Protein AF-A0AAU9QVX4-F1 (afdb_monomer)

Solvent-accessible surface area (backbone atoms only — not comparable to full-atom values): 7842 Å² total; per-residue (Å²): 112,67,70,58,53,52,51,53,51,53,51,36,55,53,45,45,54,51,32,50,54,48,49,53,51,48,51,54,51,51,51,52,49,54,51,51,52,53,51,51,51,53,51,52,52,50,47,54,49,53,54,51,52,64,74,66,53,91,74,87,46,73,69,56,53,54,48,53,52,52,50,51,54,48,50,54,51,51,50,54,49,52,53,50,52,48,53,51,50,51,51,49,49,53,51,52,49,53,51,38,52,52,39,49,52,50,37,54,51,44,49,56,50,51,51,54,52,50,52,52,52,51,49,56,49,53,54,51,53,51,49,51,51,51,52,53,52,51,55,53,52,58,65,72,77,110

Radius of gyration: 34.42 Å; Cα contacts (8 Å, |Δi|>4): 51; chains: 1; bounding box: 73×25×106 Å

Mean predicted aligned error: 7.85 Å

InterPro domains:
  IPR012823 Flagellar export FliJ [TIGR02473] (8-143)
  IPR053716 Flagellar assembly and chemotaxis effector [G3DSA:1.10.287.1700] (3-144)

Nearest PDB structures (foldseek):
  6nct-assembly1_B  TM=8.292E-01  e=3.263E-01  Homo sapiens
  4ovv-assembly1_B  TM=6.138E-01  e=7.664E-01  Homo sapiens
  8i4v-assembly1_A  TM=5.739E-01  e=6.382E-01  Saccharomyces cerevisiae S288C
  5y05-assembly1_A  TM=4.189E-01  e=3.686E-01  Mycolicibacterium smegmatis MC2 155
  7nsu-assembly1_D  TM=4.927E-01  e=3.117E+00  Escherichia coli

Foldseek 3Di:
DVVVLVVLVVVLVVLVVVLVVLVVVLVVLVVVLVVLVVVLVVLVVVLVVLVVCVVPDPDDDPVNVVVSVVVNVVSVVVNVVSVVVSVVSVVVSVVSVVVSVVSVVVSVVSVVVSVVVVVVVVVVVVVVVVVVVVVVVVVVVVVVVD

Organism: NCBI:txid766224

Sequence (146 aa):
MESKLKAVGKLRQMEEKQRDRVGDQLNVMRQRHSHLAVQLEQLSALKVHAGQSALTTPVLNSATLMNLNRVDQMLQKMLRHHEQEQAVMQAECASVQKHLEYKHARVQGLDKVLERWRNKQNYEKLKKEQKLIEDIINSRLKRKIL

Structure (mmCIF, N/CA/C/O backbone):
data_AF-A0AAU9QVX4-F1
#
_entry.id   AF-A0AAU9QVX4-F1
#
loop_
_atom_site.group_PDB
_atom_site.id
_atom_site.type_symbol
_atom_site.label_atom_id
_atom_site.label_alt_id
_atom_site.label_comp_id
_atom_site.label_asym_id
_atom_site.label_entity_id
_atom_site.label_seq_id
_atom_site.pdbx_PDB_ins_code
_atom_site.Cartn_x
_atom_site.Cartn_y
_atom_site.Cartn_z
_atom_site.occupancy
_atom_site.B_iso_or_equiv
_atom_site.auth_seq_id
_atom_site.auth_comp_id
_atom_site.auth_asym_id
_atom_site.auth_a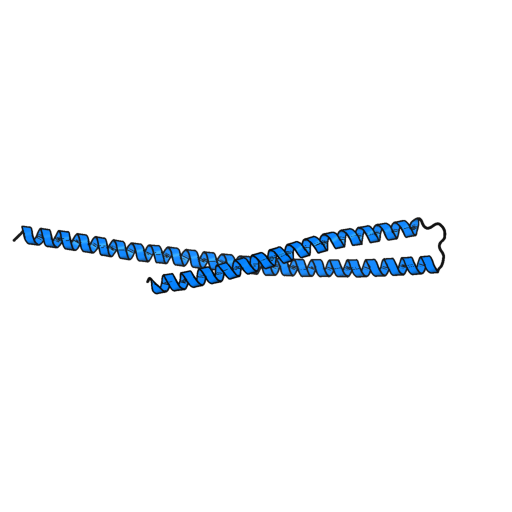tom_id
_atom_site.pdbx_PDB_model_num
ATOM 1 N N . MET A 1 1 ? -19.287 -9.339 27.640 1.00 84.12 1 MET A N 1
ATOM 2 C CA . MET A 1 1 ? -18.834 -8.254 26.734 1.00 84.12 1 MET A CA 1
ATOM 3 C C . MET A 1 1 ? -17.317 -8.201 26.585 1.00 84.12 1 MET A C 1
ATOM 5 O O . MET A 1 1 ? -16.843 -8.014 25.473 1.00 84.12 1 MET A O 1
ATOM 9 N N . GLU A 1 2 ? -16.546 -8.425 27.649 1.00 85.81 2 GLU A N 1
ATOM 10 C CA . GLU A 1 2 ? -15.076 -8.325 27.609 1.00 85.81 2 GLU A CA 1
ATOM 11 C C . GLU A 1 2 ? -14.389 -9.290 26.636 1.00 85.81 2 GLU A C 1
ATOM 13 O O . GLU A 1 2 ? -13.478 -8.886 25.917 1.00 85.81 2 GLU A O 1
ATOM 18 N N . SER A 1 3 ? -14.849 -10.541 26.547 1.00 89.25 3 SER A N 1
ATOM 19 C CA . SER A 1 3 ? -14.323 -11.520 25.583 1.00 89.25 3 SER A CA 1
ATOM 20 C C . SER A 1 3 ? -14.484 -11.054 24.132 1.00 89.25 3 SER A C 1
ATOM 22 O O . SER A 1 3 ? -13.550 -11.160 23.340 1.00 89.25 3 SER A O 1
ATOM 24 N N . LYS A 1 4 ? -15.638 -10.459 23.801 1.00 89.19 4 LYS A N 1
ATOM 25 C CA . LYS A 1 4 ? -15.931 -9.905 22.472 1.00 89.19 4 LYS A CA 1
ATOM 26 C C . LYS A 1 4 ? -15.028 -8.709 22.147 1.00 89.19 4 LYS A C 1
ATOM 28 O O . LYS A 1 4 ? -14.466 -8.657 21.058 1.00 89.19 4 LYS A O 1
ATOM 33 N N . LEU A 1 5 ? -14.827 -7.793 23.099 1.00 91.06 5 LEU A N 1
ATOM 34 C CA . LEU A 1 5 ? -13.904 -6.659 22.947 1.00 91.06 5 LEU A CA 1
ATOM 35 C C . LEU A 1 5 ? -12.452 -7.113 22.748 1.00 91.06 5 LEU A C 1
ATOM 37 O O . LEU A 1 5 ? -11.765 -6.589 21.875 1.00 91.06 5 LEU A O 1
ATOM 41 N N . LYS A 1 6 ? -11.995 -8.118 23.506 1.00 93.00 6 LYS A N 1
ATOM 42 C CA . LYS A 1 6 ? -10.655 -8.700 23.331 1.00 93.00 6 LYS A CA 1
ATOM 43 C C . LYS A 1 6 ? -10.498 -9.353 21.956 1.00 93.00 6 LYS A C 1
ATOM 45 O O . LYS A 1 6 ? -9.480 -9.140 21.304 1.00 93.00 6 LYS A O 1
ATOM 50 N N . ALA A 1 7 ? -11.492 -10.117 21.502 1.00 93.38 7 ALA A N 1
ATOM 51 C CA . ALA A 1 7 ? -11.454 -10.782 20.200 1.00 93.38 7 ALA A CA 1
ATOM 52 C C . ALA A 1 7 ? -11.406 -9.777 19.037 1.00 93.38 7 ALA A C 1
ATOM 54 O O . ALA A 1 7 ? -10.526 -9.871 18.184 1.00 93.38 7 ALA A O 1
ATOM 55 N N . VAL A 1 8 ? -12.289 -8.772 19.037 1.00 92.88 8 VAL A N 1
ATOM 56 C CA . VAL A 1 8 ? -12.294 -7.722 18.003 1.00 92.88 8 VAL A CA 1
ATOM 57 C C . VAL A 1 8 ? -11.029 -6.862 18.081 1.00 92.88 8 VAL A C 1
ATOM 59 O O . VAL A 1 8 ? -10.484 -6.492 17.047 1.00 92.88 8 VAL A O 1
ATOM 62 N N . GLY A 1 9 ? -10.493 -6.617 19.282 1.00 93.81 9 GLY A N 1
ATOM 63 C CA . GLY A 1 9 ? -9.215 -5.925 19.463 1.00 93.81 9 GLY A CA 1
ATOM 64 C C . GLY A 1 9 ? -8.041 -6.672 18.825 1.00 93.81 9 GLY A C 1
ATOM 65 O O . GLY A 1 9 ? -7.238 -6.066 18.119 1.00 93.81 9 GLY A O 1
ATOM 66 N N . LYS A 1 10 ? -7.972 -7.998 19.001 1.00 95.38 10 LYS A N 1
ATOM 67 C CA . LYS A 1 10 ? -6.964 -8.838 18.332 1.00 95.38 10 LYS A CA 1
ATOM 68 C C . LYS A 1 10 ? -7.138 -8.844 16.812 1.00 95.38 10 LYS A C 1
ATOM 70 O O . LYS A 1 10 ? -6.150 -8.750 16.090 1.00 95.38 10 LYS A O 1
ATOM 75 N N . LEU A 1 11 ? -8.379 -8.921 16.326 1.00 94.44 11 LEU A N 1
ATOM 76 C CA . LEU A 1 11 ? -8.675 -8.864 14.892 1.00 94.44 11 LEU A CA 1
ATOM 77 C C . LEU A 1 11 ? -8.231 -7.528 14.280 1.00 94.44 11 LEU A C 1
ATOM 79 O O . LEU A 1 11 ? -7.603 -7.521 13.227 1.00 94.44 11 LEU A O 1
ATOM 83 N N . ARG A 1 12 ? -8.488 -6.413 14.972 1.00 94.31 12 ARG A N 1
ATOM 84 C CA . ARG A 1 12 ? -8.037 -5.074 14.573 1.00 94.31 12 ARG A CA 1
ATOM 85 C C . ARG A 1 12 ? -6.518 -5.003 14.446 1.00 94.31 12 ARG A C 1
ATOM 87 O O . ARG A 1 12 ? -6.028 -4.588 13.406 1.00 94.31 12 ARG A O 1
ATOM 94 N N . GLN A 1 13 ? -5.784 -5.470 15.456 1.00 95.62 13 GLN A N 1
ATOM 95 C CA . GLN A 1 13 ? -4.315 -5.501 15.420 1.00 95.62 13 GLN A CA 1
ATOM 96 C C . GLN A 1 13 ? -3.771 -6.361 14.274 1.00 95.62 13 GLN A C 1
ATOM 98 O O . GLN A 1 13 ? -2.744 -6.039 13.683 1.00 95.62 13 GLN A O 1
ATOM 103 N N . MET A 1 14 ? -4.438 -7.474 13.961 1.00 95.69 14 MET A N 1
ATOM 104 C CA . MET A 1 14 ? -4.040 -8.330 12.848 1.00 95.69 14 MET A CA 1
ATOM 105 C C . MET A 1 14 ? -4.261 -7.640 11.495 1.00 95.69 14 MET A C 1
ATOM 107 O O . MET A 1 14 ? -3.355 -7.645 10.664 1.00 95.69 14 MET A O 1
ATOM 111 N N . GLU A 1 15 ? -5.423 -7.016 11.284 1.00 93.56 15 GLU A N 1
ATOM 112 C CA . GLU A 1 15 ? -5.712 -6.267 10.052 1.00 93.56 15 GLU A CA 1
ATOM 113 C C . GLU A 1 15 ? -4.812 -5.033 9.904 1.00 93.56 15 GLU A C 1
ATOM 115 O O . GLU A 1 15 ? -4.377 -4.730 8.798 1.00 93.56 15 GLU A O 1
ATOM 120 N N . GLU A 1 16 ? -4.469 -4.364 11.006 1.00 95.19 16 GLU A N 1
ATOM 121 C CA . GLU A 1 16 ? -3.514 -3.254 11.026 1.00 95.19 16 GLU A CA 1
ATOM 122 C C . GLU A 1 16 ? -2.123 -3.704 10.566 1.00 95.19 16 GLU A C 1
ATOM 124 O O . GLU A 1 16 ? -1.587 -3.155 9.609 1.00 95.19 16 GLU A O 1
ATOM 129 N N . LYS A 1 17 ? -1.596 -4.800 11.128 1.00 96.38 17 LYS A N 1
ATOM 130 C CA . LYS A 1 17 ? -0.320 -5.376 10.671 1.00 96.38 17 LYS A CA 1
ATOM 131 C C . LYS A 1 17 ? -0.343 -5.770 9.196 1.00 96.38 17 LYS A C 1
ATOM 133 O O . LYS A 1 17 ? 0.672 -5.660 8.515 1.00 96.38 17 LYS A O 1
ATOM 138 N N . GLN A 1 18 ? -1.467 -6.283 8.698 1.00 93.12 18 GLN A N 1
ATOM 139 C CA . GLN A 1 18 ? -1.599 -6.619 7.280 1.00 93.12 18 GLN A CA 1
ATOM 140 C C . GLN A 1 18 ? -1.634 -5.368 6.400 1.00 93.12 18 GLN A C 1
ATOM 142 O O . GLN A 1 18 ? -0.970 -5.352 5.369 1.00 93.12 18 GLN A O 1
ATOM 147 N N . ARG A 1 19 ? -2.365 -4.324 6.811 1.00 95.31 19 ARG A N 1
ATOM 148 C CA . ARG A 1 19 ? -2.373 -3.020 6.137 1.00 95.31 19 ARG A CA 1
ATOM 149 C C . ARG A 1 19 ? -0.955 -2.462 6.038 1.00 95.31 19 ARG A C 1
ATOM 151 O O . ARG A 1 19 ? -0.555 -2.057 4.955 1.00 95.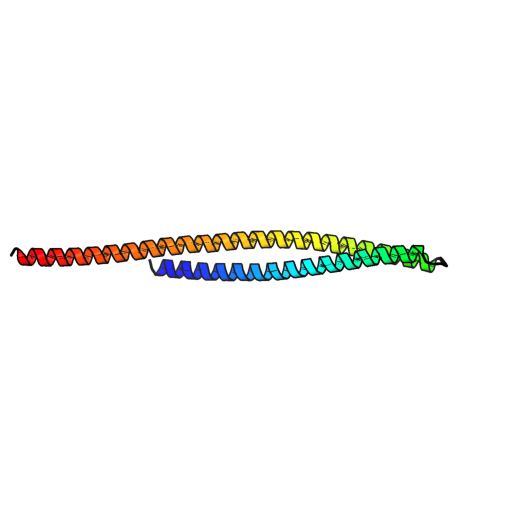31 19 ARG A O 1
ATOM 158 N N . ASP A 1 20 ? -0.204 -2.485 7.134 1.00 96.25 20 ASP A N 1
ATOM 159 C CA . ASP A 1 20 ? 1.144 -1.916 7.177 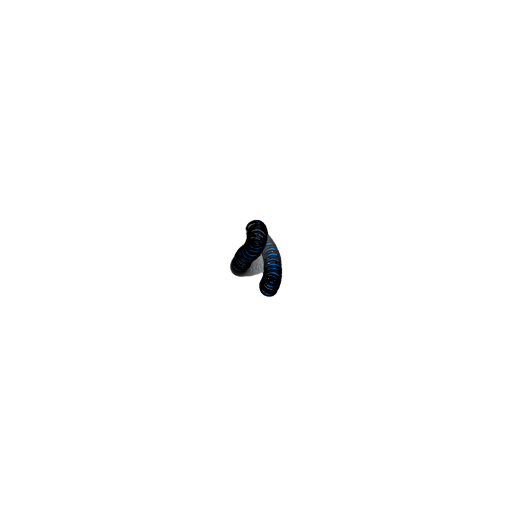1.00 96.25 20 ASP A CA 1
ATOM 160 C C . ASP A 1 20 ? 2.098 -2.676 6.245 1.00 96.25 20 ASP A C 1
ATOM 162 O O . ASP A 1 20 ? 2.770 -2.059 5.426 1.00 96.25 20 ASP A O 1
ATOM 166 N N . ARG A 1 21 ? 2.046 -4.018 6.237 1.00 95.88 21 ARG A N 1
ATOM 167 C CA . ARG A 1 21 ? 2.813 -4.843 5.281 1.00 95.88 21 ARG A CA 1
ATOM 168 C C . ARG A 1 21 ? 2.499 -4.514 3.822 1.00 95.88 21 ARG A C 1
ATOM 170 O O . ARG A 1 21 ? 3.409 -4.451 3.002 1.00 95.88 21 ARG A O 1
ATOM 177 N N . VAL A 1 22 ? 1.221 -4.335 3.488 1.00 94.81 22 VAL A N 1
ATOM 178 C CA . VAL A 1 22 ? 0.804 -3.949 2.129 1.00 94.81 22 VAL A CA 1
ATOM 179 C C . VAL A 1 22 ? 1.291 -2.533 1.804 1.00 94.81 22 VAL A C 1
ATOM 181 O O . VAL A 1 22 ? 1.706 -2.273 0.678 1.00 94.81 22 VAL A O 1
ATOM 184 N N . GLY A 1 23 ? 1.292 -1.629 2.787 1.00 95.88 23 GLY A N 1
ATOM 185 C CA . GLY A 1 23 ? 1.857 -0.286 2.658 1.00 95.88 23 GLY A CA 1
ATOM 186 C C . GLY A 1 23 ? 3.354 -0.306 2.348 1.00 95.88 23 GLY A C 1
ATOM 187 O O . GLY A 1 23 ? 3.793 0.355 1.407 1.00 95.88 23 GLY A O 1
ATOM 188 N N . ASP A 1 24 ? 4.124 -1.120 3.069 1.00 95.88 24 ASP A N 1
ATOM 189 C CA . ASP A 1 24 ? 5.560 -1.291 2.830 1.00 95.88 24 ASP A CA 1
ATOM 190 C C . ASP A 1 24 ? 5.834 -1.863 1.434 1.00 95.88 24 ASP A C 1
ATOM 192 O O . ASP A 1 24 ? 6.683 -1.352 0.701 1.00 95.88 24 ASP A O 1
ATOM 196 N N . GLN A 1 25 ? 5.070 -2.880 1.023 1.00 94.94 25 GLN A N 1
ATOM 197 C CA . GLN A 1 25 ? 5.159 -3.449 -0.325 1.00 94.94 25 GLN A CA 1
ATOM 198 C C . GLN A 1 25 ? 4.875 -2.398 -1.404 1.00 94.94 25 GLN A C 1
ATOM 200 O O . GLN A 1 25 ? 5.647 -2.276 -2.356 1.00 94.94 25 GLN A O 1
ATOM 205 N N . LEU A 1 26 ? 3.818 -1.598 -1.238 1.00 95.56 26 LEU A N 1
ATOM 206 C CA . LEU A 1 26 ? 3.474 -0.526 -2.171 1.00 95.56 26 LEU A CA 1
ATOM 207 C C . LEU A 1 26 ? 4.595 0.515 -2.282 1.00 95.56 26 LEU A C 1
ATOM 209 O O . LEU A 1 26 ? 4.897 0.982 -3.380 1.00 95.56 26 LEU A O 1
ATOM 213 N N . ASN A 1 27 ? 5.240 0.863 -1.167 1.00 95.44 27 ASN A N 1
ATOM 214 C CA . ASN A 1 27 ? 6.360 1.802 -1.166 1.00 95.44 27 ASN A CA 1
ATOM 215 C C . ASN A 1 27 ? 7.559 1.259 -1.951 1.00 95.44 27 ASN A C 1
ATOM 217 O O . ASN A 1 27 ? 8.122 1.979 -2.776 1.00 95.44 27 ASN A O 1
ATOM 221 N N . VAL A 1 28 ? 7.905 -0.018 -1.766 1.00 95.25 28 VAL A N 1
ATOM 222 C CA . VAL A 1 28 ? 8.972 -0.673 -2.542 1.00 95.25 28 VAL A CA 1
ATOM 223 C C . VAL A 1 28 ? 8.631 -0.694 -4.034 1.00 95.25 28 VAL A C 1
ATOM 225 O O . VAL A 1 28 ? 9.490 -0.395 -4.864 1.00 95.25 28 VAL A O 1
ATOM 228 N N . MET A 1 29 ? 7.383 -0.996 -4.401 1.00 93.25 29 MET A N 1
ATOM 229 C CA . MET A 1 29 ? 6.954 -0.983 -5.806 1.00 93.25 29 MET A CA 1
ATOM 230 C C . MET A 1 29 ? 7.035 0.418 -6.419 1.00 93.25 29 MET A C 1
ATOM 232 O O . MET A 1 29 ? 7.548 0.574 -7.524 1.00 93.25 29 MET A O 1
ATOM 236 N N . ARG A 1 30 ? 6.629 1.458 -5.682 1.00 93.25 30 ARG A N 1
ATOM 237 C CA . ARG A 1 30 ? 6.755 2.857 -6.123 1.00 93.25 30 ARG A CA 1
ATOM 238 C C . ARG A 1 30 ? 8.210 3.280 -6.319 1.00 93.25 30 ARG A C 1
ATOM 240 O O . ARG A 1 30 ? 8.514 3.962 -7.294 1.00 93.25 30 ARG A O 1
ATOM 247 N N . GLN A 1 31 ? 9.116 2.848 -5.441 1.00 94.38 31 GLN A N 1
ATOM 248 C CA . GLN A 1 31 ? 10.553 3.085 -5.612 1.00 94.38 31 GLN A CA 1
ATOM 249 C C . GLN A 1 31 ? 11.093 2.396 -6.871 1.00 94.38 31 GLN A C 1
ATOM 251 O O . GLN A 1 31 ? 11.808 3.022 -7.652 1.00 94.38 31 GLN A O 1
ATOM 256 N N . ARG A 1 32 ? 10.707 1.138 -7.119 1.00 91.75 32 ARG A N 1
ATOM 257 C CA . ARG A 1 32 ? 11.077 0.417 -8.350 1.00 91.75 32 ARG A CA 1
ATOM 258 C C . ARG A 1 32 ? 10.536 1.105 -9.600 1.00 91.75 32 ARG A C 1
ATOM 260 O O . ARG A 1 32 ? 11.279 1.281 -10.557 1.00 91.75 32 ARG A O 1
ATOM 267 N N . HIS A 1 33 ? 9.283 1.554 -9.570 1.00 92.56 33 HIS A N 1
ATOM 268 C CA . HIS A 1 33 ? 8.682 2.323 -10.657 1.00 92.56 33 HIS A CA 1
ATOM 269 C C . HIS A 1 33 ? 9.449 3.628 -10.928 1.00 92.56 33 HIS A C 1
ATOM 271 O O . HIS A 1 33 ? 9.729 3.951 -12.079 1.00 92.56 33 HIS A O 1
ATOM 277 N N . SER A 1 34 ? 9.847 4.355 -9.879 1.00 92.50 34 SER A N 1
ATOM 278 C CA . SER A 1 34 ? 10.687 5.551 -10.022 1.00 92.50 34 SER A CA 1
ATOM 279 C C . SER A 1 34 ? 12.041 5.230 -10.655 1.00 92.50 34 SER A C 1
ATOM 281 O O . SER A 1 34 ? 12.531 6.016 -11.459 1.00 92.50 34 SER A O 1
ATOM 283 N N . HIS A 1 35 ? 12.652 4.097 -10.305 1.00 92.62 35 HIS A N 1
ATOM 284 C CA . HIS A 1 35 ? 13.925 3.687 -10.892 1.00 92.62 35 HIS A CA 1
ATOM 285 C C . HIS A 1 35 ? 13.784 3.332 -12.379 1.00 92.62 35 HIS A C 1
ATOM 287 O O . HIS A 1 35 ? 14.592 3.778 -13.189 1.00 92.62 35 HIS A O 1
ATOM 293 N N . LEU A 1 36 ? 12.726 2.601 -12.747 1.00 92.12 36 LEU A N 1
ATOM 294 C CA . LEU A 1 36 ? 12.406 2.280 -14.143 1.00 92.12 36 LEU A CA 1
ATOM 295 C C . LEU A 1 36 ? 12.180 3.542 -14.986 1.00 92.12 36 LEU A C 1
ATOM 297 O O . LEU A 1 36 ? 12.662 3.618 -16.112 1.00 92.12 36 LEU A O 1
ATOM 301 N N . ALA A 1 37 ? 11.509 4.556 -14.432 1.00 92.06 37 ALA A N 1
ATOM 302 C CA . ALA A 1 37 ? 11.318 5.834 -15.116 1.00 92.06 37 ALA A CA 1
ATOM 303 C C . ALA A 1 37 ? 12.657 6.529 -15.435 1.00 92.06 37 ALA A C 1
ATOM 305 O O . ALA A 1 37 ? 12.849 7.005 -16.551 1.00 92.06 37 ALA A O 1
ATOM 306 N N . VAL A 1 38 ? 13.610 6.518 -14.494 1.00 94.56 38 VAL A N 1
ATOM 307 C CA . VAL A 1 38 ? 14.963 7.058 -14.723 1.00 94.56 38 VAL A CA 1
ATOM 308 C C . VAL A 1 38 ? 15.707 6.254 -15.794 1.00 94.56 38 VAL A C 1
ATOM 310 O O . VAL A 1 38 ? 16.366 6.833 -16.654 1.00 94.56 38 VAL A O 1
ATOM 313 N N . GLN A 1 39 ? 15.596 4.923 -15.782 1.00 92.69 39 GLN A N 1
ATOM 314 C CA . GLN A 1 39 ? 16.218 4.075 -16.806 1.00 92.69 39 GLN A CA 1
ATOM 315 C C . GLN A 1 39 ? 15.647 4.347 -18.205 1.00 92.69 39 GLN A C 1
ATOM 317 O O . GLN A 1 39 ? 16.403 4.424 -19.171 1.00 92.69 39 GLN A O 1
ATOM 322 N N . LEU A 1 40 ? 14.332 4.548 -18.323 1.00 94.50 40 LEU A N 1
ATOM 323 C CA . LEU A 1 40 ? 13.684 4.941 -19.578 1.00 94.50 40 LEU A CA 1
ATOM 324 C C . LEU A 1 40 ? 14.184 6.290 -20.091 1.00 94.50 40 LEU A C 1
ATOM 326 O O . LEU A 1 40 ? 14.478 6.431 -21.280 1.00 94.50 40 LEU A O 1
ATOM 330 N N . GLU A 1 41 ? 14.336 7.267 -19.199 1.00 94.00 41 GLU A N 1
ATOM 331 C CA . GLU A 1 41 ? 14.888 8.573 -19.547 1.00 94.00 41 GLU A CA 1
ATOM 332 C C . GLU A 1 41 ? 16.322 8.434 -20.080 1.00 94.00 41 GLU A C 1
ATOM 334 O O . GLU A 1 41 ? 16.630 8.919 -21.169 1.00 94.00 41 GLU A O 1
ATOM 339 N N . GLN A 1 42 ? 17.171 7.663 -19.398 1.00 93.62 42 GLN A N 1
ATOM 340 C CA . GLN A 1 42 ? 18.540 7.386 -19.842 1.00 93.62 42 GLN A CA 1
ATOM 341 C C . GLN A 1 42 ? 18.587 6.663 -21.196 1.00 93.62 42 GLN A C 1
ATOM 343 O O . GLN A 1 42 ? 19.393 7.017 -22.057 1.00 93.62 42 GLN A O 1
ATOM 348 N N . LEU A 1 43 ? 17.712 5.678 -21.420 1.00 94.31 43 LEU A N 1
ATOM 349 C CA . LEU A 1 43 ? 17.627 4.955 -22.691 1.00 94.31 43 LEU A CA 1
ATOM 350 C C . LEU A 1 43 ? 17.150 5.844 -23.838 1.00 94.31 43 LEU A C 1
ATOM 352 O O . LEU A 1 43 ? 17.663 5.737 -24.954 1.00 94.31 43 LEU A O 1
ATOM 356 N N . SER A 1 44 ? 16.195 6.735 -23.575 1.00 92.69 44 SER A N 1
ATOM 357 C CA . SER A 1 44 ? 15.712 7.677 -24.584 1.00 92.69 44 SER A CA 1
ATOM 358 C C . SER A 1 44 ? 16.792 8.701 -24.947 1.00 92.69 44 SER A C 1
ATOM 360 O O . SER A 1 44 ? 17.040 8.921 -26.134 1.00 92.69 44 SER A O 1
ATOM 362 N N . ALA A 1 45 ? 17.525 9.226 -23.959 1.00 93.88 45 ALA A N 1
ATOM 363 C CA . ALA A 1 45 ? 18.683 10.090 -24.177 1.00 93.88 45 ALA A CA 1
ATOM 364 C C . ALA A 1 45 ? 19.782 9.381 -24.985 1.00 93.88 45 ALA A C 1
ATOM 366 O O . ALA A 1 45 ? 20.317 9.946 -25.941 1.00 93.88 45 ALA A O 1
ATOM 367 N N . LEU A 1 46 ? 20.079 8.119 -24.660 1.00 93.12 46 LEU A N 1
ATOM 368 C CA . LEU A 1 46 ? 21.073 7.325 -25.380 1.00 93.12 46 LEU A CA 1
ATOM 369 C C . LEU A 1 46 ? 20.654 7.059 -26.835 1.00 93.12 46 LEU A C 1
ATOM 371 O O . LEU A 1 46 ? 21.495 7.118 -27.731 1.00 93.12 46 LEU A O 1
ATOM 375 N N . LYS A 1 47 ? 19.360 6.837 -27.099 1.00 91.31 47 LYS A N 1
ATOM 376 C CA . LYS A 1 47 ? 18.835 6.713 -28.467 1.00 91.31 47 LYS A CA 1
ATOM 377 C C . LYS A 1 47 ? 18.979 8.011 -29.262 1.00 91.31 47 LYS A C 1
ATOM 379 O O . LYS A 1 47 ? 19.415 7.968 -30.411 1.00 91.31 47 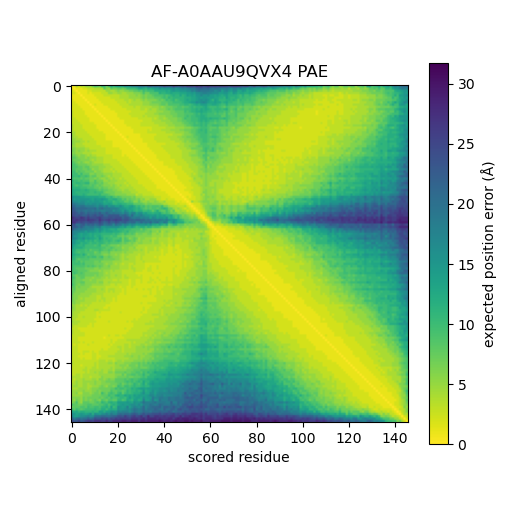LYS A O 1
ATOM 384 N N . VAL A 1 48 ? 18.654 9.156 -28.660 1.00 90.31 48 VAL A N 1
ATOM 385 C CA . VAL A 1 48 ? 18.839 10.472 -29.295 1.00 90.31 48 VAL A CA 1
ATOM 386 C C . VAL A 1 48 ? 20.314 10.705 -29.620 1.00 90.31 48 VAL A C 1
ATOM 388 O O . VAL A 1 48 ? 20.639 11.089 -30.744 1.00 90.31 48 VAL A O 1
ATOM 391 N N . HIS A 1 49 ? 21.210 10.411 -28.676 1.00 88.75 49 HIS A N 1
ATOM 392 C CA . HIS A 1 49 ? 22.647 10.559 -28.880 1.00 88.75 49 HIS A CA 1
ATOM 393 C C . HIS A 1 49 ? 23.172 9.638 -29.990 1.00 88.75 49 HIS A C 1
ATOM 395 O O . HIS A 1 49 ? 23.869 10.104 -30.886 1.00 88.75 49 HIS A O 1
ATOM 401 N N . ALA A 1 50 ? 22.774 8.361 -29.999 1.00 86.12 50 ALA A N 1
ATOM 402 C CA . ALA A 1 50 ? 23.153 7.415 -31.050 1.00 86.12 50 ALA A CA 1
ATOM 403 C C . ALA A 1 50 ? 22.685 7.872 -32.445 1.00 86.12 50 ALA A C 1
ATOM 405 O O . ALA A 1 50 ? 23.435 7.759 -33.416 1.00 86.12 50 ALA A O 1
ATOM 406 N N . GLY A 1 51 ? 21.481 8.447 -32.543 1.00 83.81 51 GLY A N 1
ATOM 407 C CA . GLY A 1 51 ? 20.973 9.047 -33.778 1.00 83.81 51 GLY A CA 1
ATOM 408 C C . GLY A 1 51 ? 21.779 10.271 -34.230 1.00 83.81 51 GLY A C 1
ATOM 409 O O . GLY A 1 51 ? 22.082 10.405 -35.412 1.00 83.81 51 GLY A O 1
ATOM 410 N N . GLN A 1 52 ? 22.190 11.138 -33.301 1.00 84.00 52 GLN A N 1
ATOM 411 C CA . GLN A 1 52 ? 23.050 12.289 -33.604 1.00 84.00 52 GLN A CA 1
ATOM 412 C C . GLN A 1 52 ? 24.456 11.862 -34.046 1.00 84.00 52 GLN A C 1
ATOM 414 O O . GLN A 1 52 ? 24.981 12.410 -35.013 1.00 84.00 52 GLN A O 1
ATOM 419 N N . SER A 1 53 ? 25.053 10.860 -33.394 1.00 80.06 53 SER A N 1
ATOM 420 C CA . SER A 1 53 ? 26.347 10.296 -33.796 1.00 80.06 53 SER A CA 1
ATOM 421 C C . SER A 1 53 ? 26.298 9.676 -35.194 1.00 80.06 53 SER A C 1
ATOM 423 O O . SER A 1 53 ? 27.248 9.816 -35.963 1.00 80.06 53 SER A O 1
ATOM 425 N N . ALA A 1 54 ? 25.181 9.041 -35.566 1.00 75.44 54 ALA A N 1
ATOM 426 C CA . ALA A 1 54 ? 24.985 8.514 -36.916 1.00 75.44 54 ALA A CA 1
ATOM 427 C C . ALA A 1 54 ? 25.031 9.619 -37.990 1.00 75.44 54 ALA A C 1
ATOM 429 O O . ALA A 1 54 ? 25.576 9.397 -39.069 1.00 75.44 54 ALA A O 1
ATOM 430 N N . LEU A 1 55 ? 24.504 10.812 -37.688 1.00 77.00 55 LEU A N 1
ATOM 431 C CA . LEU A 1 55 ? 24.459 11.955 -38.611 1.00 77.00 55 LEU A CA 1
ATOM 432 C C . LEU A 1 55 ? 25.804 12.684 -38.754 1.00 77.00 55 LEU A C 1
ATOM 434 O O . LEU A 1 55 ? 26.035 13.337 -39.767 1.00 77.00 55 LEU A O 1
ATOM 438 N N . THR A 1 56 ? 26.687 12.587 -37.760 1.00 79.81 56 THR A N 1
ATOM 439 C CA . THR A 1 56 ? 27.983 13.290 -37.734 1.00 79.81 56 THR A CA 1
ATOM 440 C C . THR A 1 56 ? 29.165 12.414 -38.148 1.00 79.81 56 THR A C 1
ATOM 442 O O . THR A 1 56 ? 30.303 12.881 -38.145 1.00 79.81 56 THR A O 1
ATOM 445 N N . THR A 1 57 ? 28.926 11.150 -38.520 1.00 75.81 57 THR A N 1
ATOM 446 C CA . THR A 1 57 ? 29.997 10.211 -38.878 1.00 75.81 57 THR A CA 1
ATOM 447 C C . THR A 1 57 ? 30.576 10.545 -40.268 1.00 75.81 57 THR A C 1
ATOM 449 O O . THR A 1 57 ? 29.866 10.406 -41.264 1.00 75.81 57 THR A O 1
ATOM 452 N N . PRO A 1 58 ? 31.863 10.939 -40.382 1.00 69.62 58 PRO A N 1
ATOM 453 C CA . PRO A 1 58 ? 32.432 11.478 -41.624 1.00 69.62 58 PRO A CA 1
ATOM 454 C C . PRO A 1 58 ? 32.721 10.419 -42.701 1.00 69.62 58 PRO A C 1
ATOM 456 O O . PRO A 1 58 ? 32.867 10.763 -43.870 1.00 69.62 58 PRO A O 1
ATOM 459 N N . VAL A 1 59 ? 32.804 9.133 -42.333 1.00 73.19 59 VAL A N 1
ATOM 460 C CA . VAL A 1 59 ? 33.033 8.019 -43.268 1.00 73.19 59 VAL A CA 1
ATOM 461 C C . VAL A 1 59 ? 32.046 6.892 -42.973 1.00 73.19 59 VAL A C 1
ATOM 463 O O . VAL A 1 59 ? 32.184 6.152 -41.998 1.00 73.19 59 VAL A O 1
ATOM 466 N N . LEU A 1 60 ? 31.041 6.756 -43.836 1.00 75.44 60 LEU A N 1
ATOM 467 C CA . LEU A 1 60 ? 30.048 5.687 -43.770 1.00 75.44 60 LEU A CA 1
ATOM 468 C C . LEU A 1 60 ? 30.551 4.480 -44.562 1.00 75.44 60 LEU A C 1
ATOM 470 O O . LEU A 1 60 ? 30.486 4.452 -45.788 1.00 75.44 60 LEU A O 1
ATOM 474 N N . ASN A 1 61 ? 31.051 3.470 -43.855 1.00 84.62 61 ASN A N 1
ATOM 475 C CA . ASN A 1 61 ? 31.296 2.153 -44.434 1.00 84.62 61 ASN A CA 1
ATOM 476 C C . ASN A 1 61 ? 30.134 1.194 -44.097 1.00 84.62 61 ASN A C 1
ATOM 478 O O . ASN A 1 61 ? 29.319 1.456 -43.207 1.00 84.62 61 ASN A O 1
ATOM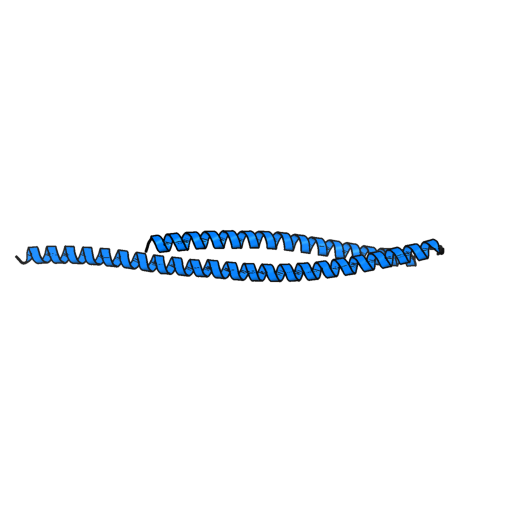 482 N N . SER A 1 62 ? 30.047 0.073 -44.820 1.00 85.25 62 SER A N 1
ATOM 483 C CA . SER A 1 62 ? 28.964 -0.909 -44.651 1.00 85.25 62 SER A CA 1
ATOM 484 C C . SER A 1 62 ? 28.881 -1.464 -43.220 1.00 85.25 62 SER A C 1
ATOM 486 O O . SER A 1 62 ? 27.784 -1.597 -42.678 1.00 85.25 62 SER A O 1
ATOM 488 N N . ALA A 1 63 ? 30.024 -1.706 -42.570 1.00 86.62 63 ALA A N 1
ATOM 489 C CA . ALA A 1 63 ? 30.068 -2.198 -41.195 1.00 86.62 63 ALA A CA 1
ATOM 490 C C . ALA A 1 63 ? 29.512 -1.169 -40.193 1.00 86.62 63 ALA A C 1
ATOM 492 O O . ALA A 1 63 ? 28.731 -1.526 -39.312 1.00 86.62 63 ALA A O 1
ATOM 493 N N . THR A 1 64 ? 29.847 0.112 -40.354 1.00 84.50 64 THR A N 1
ATOM 494 C CA . THR A 1 64 ? 29.334 1.215 -39.533 1.00 84.50 64 THR A CA 1
ATOM 495 C C . THR A 1 64 ? 27.818 1.338 -39.672 1.00 84.50 64 THR A C 1
ATOM 497 O O . THR A 1 64 ? 27.123 1.412 -38.663 1.00 84.50 64 THR A O 1
ATOM 500 N N . LEU A 1 65 ? 27.279 1.271 -40.895 1.00 84.25 65 LEU A N 1
ATOM 501 C CA . LEU A 1 65 ? 25.830 1.304 -41.135 1.00 84.25 65 LEU A CA 1
ATOM 502 C C . LEU A 1 65 ? 25.099 0.109 -40.504 1.00 84.25 65 LEU A C 1
ATOM 504 O O . LEU A 1 65 ? 24.061 0.291 -39.865 1.00 84.25 65 LEU A O 1
ATOM 508 N N . MET A 1 66 ? 25.642 -1.107 -40.638 1.00 89.25 66 MET A N 1
ATOM 509 C CA . MET A 1 66 ? 25.065 -2.300 -40.006 1.00 89.25 66 MET A CA 1
ATOM 510 C C . MET A 1 66 ? 25.086 -2.204 -38.476 1.00 89.25 66 MET A C 1
ATOM 512 O O . MET A 1 66 ? 24.101 -2.556 -37.825 1.00 89.25 66 MET A O 1
ATOM 516 N N . ASN A 1 67 ? 26.174 -1.691 -37.898 1.00 88.56 67 ASN A N 1
ATOM 517 C CA . ASN A 1 67 ? 26.302 -1.508 -36.454 1.00 88.56 67 ASN A CA 1
ATOM 518 C C . ASN A 1 67 ? 25.323 -0.458 -35.922 1.00 88.56 67 ASN A C 1
ATOM 520 O O . ASN A 1 67 ? 24.650 -0.718 -34.927 1.00 88.56 67 ASN A O 1
ATOM 524 N N . LEU A 1 68 ? 25.186 0.683 -36.601 1.00 87.00 68 LEU A N 1
ATOM 525 C CA . LEU A 1 68 ? 24.218 1.718 -36.230 1.00 87.00 68 LEU A CA 1
ATOM 526 C C . LEU A 1 68 ? 22.782 1.183 -36.270 1.00 87.00 68 LEU A C 1
ATOM 528 O O . LEU A 1 68 ? 22.028 1.381 -35.322 1.00 87.00 68 LEU A O 1
ATOM 532 N N . ASN A 1 69 ? 22.425 0.433 -37.316 1.00 88.81 69 ASN A N 1
ATOM 533 C CA . ASN A 1 69 ? 21.103 -0.181 -37.431 1.00 88.81 69 ASN A CA 1
ATOM 534 C C . ASN A 1 69 ? 20.860 -1.216 -36.316 1.00 88.81 69 ASN A C 1
ATOM 536 O O . ASN A 1 69 ? 19.808 -1.222 -35.679 1.00 88.81 69 ASN A O 1
ATOM 540 N N . ARG A 1 70 ? 21.860 -2.052 -36.007 1.00 91.56 70 ARG A N 1
ATOM 541 C CA . ARG A 1 70 ? 21.775 -3.023 -34.907 1.00 91.56 70 ARG A CA 1
ATOM 542 C C . ARG A 1 70 ? 21.587 -2.340 -33.550 1.00 91.56 70 ARG A C 1
ATOM 544 O O . ARG A 1 70 ? 20.780 -2.813 -32.750 1.00 91.56 70 ARG A O 1
ATOM 551 N N . VAL A 1 71 ? 22.317 -1.255 -33.292 1.00 91.06 71 VAL A N 1
ATOM 552 C CA . VAL A 1 71 ? 22.191 -0.469 -32.057 1.00 91.06 71 VAL A CA 1
ATOM 553 C C . VAL A 1 71 ? 20.809 0.175 -31.974 1.00 91.06 71 VAL A C 1
ATOM 555 O O . VAL A 1 71 ? 20.145 0.012 -30.955 1.00 91.06 71 VAL A O 1
ATOM 558 N N . ASP A 1 72 ? 20.324 0.817 -33.038 1.00 90.06 72 ASP A N 1
ATOM 559 C CA . ASP A 1 72 ? 18.994 1.438 -33.054 1.00 90.06 72 ASP A CA 1
ATOM 560 C C . ASP A 1 72 ? 17.874 0.414 -32.807 1.00 90.06 72 ASP A C 1
ATOM 562 O O . ASP A 1 72 ? 17.028 0.606 -31.932 1.00 90.06 72 ASP A O 1
ATOM 566 N N . GLN A 1 73 ? 17.923 -0.741 -33.479 1.00 92.94 73 GLN A N 1
ATOM 567 C CA . GLN A 1 73 ? 16.969 -1.826 -33.238 1.00 92.94 73 GLN A CA 1
ATOM 568 C C . GLN A 1 73 ? 17.013 -2.335 -31.792 1.00 92.94 73 GLN A C 1
ATOM 570 O O . GLN A 1 73 ? 15.965 -2.633 -31.213 1.00 92.94 73 GLN A O 1
ATOM 575 N N . MET A 1 74 ? 18.206 -2.456 -31.203 1.00 94.00 74 MET A N 1
ATOM 576 C CA . MET A 1 74 ? 18.371 -2.895 -29.818 1.00 94.00 74 MET A CA 1
ATOM 577 C C . MET A 1 74 ? 17.787 -1.870 -28.842 1.00 94.00 74 MET A C 1
ATOM 579 O O . MET A 1 74 ? 16.987 -2.238 -27.984 1.00 94.00 74 MET A O 1
ATOM 583 N N . LEU A 1 75 ? 18.111 -0.587 -29.014 1.00 93.62 75 LEU A N 1
ATOM 584 C CA . LEU A 1 75 ? 17.587 0.495 -28.180 1.00 93.62 75 LEU A CA 1
ATOM 585 C C . LEU A 1 75 ? 16.073 0.624 -28.306 1.00 93.62 75 LEU A C 1
ATOM 587 O O . LEU A 1 75 ? 15.382 0.778 -27.304 1.00 93.62 75 LEU A O 1
ATOM 591 N N . GLN A 1 76 ? 15.533 0.486 -29.515 1.00 93.62 76 GLN A N 1
ATOM 592 C CA . GLN A 1 76 ? 14.095 0.523 -29.745 1.00 93.62 76 GLN A CA 1
ATOM 593 C C . GLN A 1 76 ? 13.363 -0.656 -29.099 1.00 93.62 76 GLN A C 1
ATOM 595 O O . GLN A 1 76 ? 12.271 -0.473 -28.560 1.00 93.62 76 GLN A O 1
ATOM 600 N N . LYS A 1 77 ? 13.951 -1.858 -29.122 1.00 95.50 77 LYS A N 1
ATOM 601 C CA . LYS A 1 77 ? 13.400 -3.018 -28.407 1.00 95.50 77 LYS A CA 1
ATOM 602 C C . LYS A 1 77 ? 13.441 -2.813 -26.896 1.00 95.50 77 LYS A C 1
ATOM 604 O O . LYS A 1 77 ? 12.433 -3.057 -26.241 1.00 95.50 77 LYS A O 1
ATOM 609 N N . MET A 1 78 ? 14.564 -2.338 -26.355 1.00 93.81 78 MET A N 1
ATOM 610 C CA . MET A 1 78 ? 14.688 -2.100 -24.916 1.00 93.81 78 MET A CA 1
ATOM 611 C C . MET A 1 78 ? 13.745 -1.001 -24.428 1.00 93.81 78 MET A C 1
ATOM 613 O O . MET A 1 78 ? 13.117 -1.194 -23.394 1.00 93.81 78 MET A O 1
ATOM 617 N N . LEU A 1 79 ? 13.588 0.098 -25.173 1.00 94.56 79 LEU A N 1
ATOM 618 C CA . LE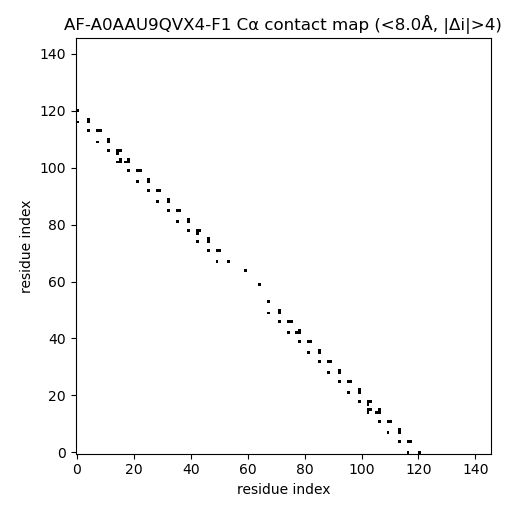U A 1 79 ? 12.629 1.157 -24.838 1.00 94.56 79 LEU A CA 1
ATOM 619 C C . LEU A 1 79 ? 11.205 0.610 -24.751 1.00 94.56 79 LEU A C 1
ATOM 621 O O . LEU A 1 79 ? 10.567 0.752 -23.717 1.00 94.56 79 LEU A O 1
ATOM 625 N N . ARG A 1 80 ? 10.746 -0.109 -25.784 1.00 95.00 80 ARG A N 1
ATOM 626 C CA . ARG A 1 80 ? 9.405 -0.718 -25.779 1.00 95.00 80 ARG A CA 1
ATOM 627 C C . ARG A 1 80 ? 9.206 -1.687 -24.618 1.00 95.00 80 ARG A C 1
ATOM 629 O O . ARG A 1 80 ? 8.126 -1.727 -24.041 1.00 95.00 80 ARG A O 1
ATOM 636 N N . HIS A 1 81 ? 10.229 -2.475 -24.292 1.00 94.44 81 HIS A N 1
ATOM 637 C CA . HIS A 1 81 ? 10.174 -3.392 -23.158 1.00 94.44 81 HIS A CA 1
ATOM 638 C C . HIS A 1 81 ? 10.002 -2.636 -21.838 1.00 94.44 81 HIS A C 1
ATOM 640 O O . HIS A 1 81 ? 9.075 -2.925 -21.090 1.00 94.44 81 HIS A O 1
ATOM 646 N N . HIS A 1 82 ? 10.835 -1.626 -21.583 1.00 93.12 82 HIS A N 1
ATOM 647 C CA . HIS A 1 82 ? 10.766 -0.858 -20.341 1.00 93.12 82 HIS A CA 1
ATOM 648 C C . HIS A 1 82 ? 9.474 -0.026 -20.248 1.00 93.12 82 HIS A C 1
ATOM 650 O O . HIS A 1 82 ? 8.924 0.111 -19.161 1.00 93.12 82 HIS A O 1
ATOM 656 N N . GLU A 1 83 ? 8.942 0.482 -21.367 1.00 93.50 83 GLU A N 1
ATOM 657 C CA . GLU A 1 83 ? 7.629 1.148 -21.418 1.00 93.50 83 GLU A CA 1
ATOM 658 C C . GLU A 1 83 ? 6.501 0.188 -21.007 1.00 93.50 83 GLU A C 1
ATOM 660 O O . GLU A 1 83 ? 5.616 0.548 -20.228 1.00 93.50 83 GLU A O 1
ATOM 665 N N . GLN A 1 84 ? 6.544 -1.058 -21.492 1.00 94.50 84 GLN A N 1
ATOM 666 C CA . GLN A 1 84 ? 5.588 -2.097 -21.106 1.00 94.50 84 GLN A CA 1
ATOM 667 C C . GLN A 1 84 ? 5.735 -2.480 -19.631 1.00 94.50 84 GLN A C 1
ATOM 669 O O . GLN A 1 84 ? 4.734 -2.549 -18.920 1.00 94.50 84 GLN A O 1
ATOM 674 N N . GLU A 1 85 ? 6.961 -2.681 -19.147 1.00 93.38 85 GLU A N 1
ATOM 675 C CA . GLU A 1 85 ? 7.229 -2.963 -17.733 1.00 93.38 85 GLU A CA 1
ATOM 676 C C . GLU A 1 85 ? 6.754 -1.828 -16.826 1.00 93.38 85 GLU A C 1
ATOM 678 O O . GLU A 1 85 ? 6.157 -2.085 -15.780 1.00 93.38 85 GLU A O 1
ATOM 683 N N . GLN A 1 86 ? 6.954 -0.574 -17.235 1.00 93.31 86 GLN A N 1
ATOM 684 C CA . GLN A 1 86 ? 6.465 0.588 -16.504 1.00 93.31 86 GLN A CA 1
ATOM 685 C C . GLN A 1 86 ? 4.935 0.590 -16.433 1.00 93.31 86 GLN A C 1
ATOM 687 O O . GLN A 1 86 ? 4.379 0.770 -15.349 1.00 93.31 86 GLN A O 1
ATOM 692 N N . ALA A 1 87 ? 4.251 0.342 -17.554 1.00 93.25 87 ALA A N 1
ATOM 693 C CA . ALA A 1 87 ? 2.792 0.286 -17.595 1.00 93.25 87 ALA A CA 1
ATOM 694 C C . ALA A 1 87 ? 2.232 -0.842 -16.710 1.00 93.25 87 ALA A C 1
ATOM 696 O O . ALA A 1 87 ? 1.274 -0.629 -15.962 1.00 93.25 87 ALA A O 1
ATOM 697 N N . VAL A 1 88 ? 2.855 -2.025 -16.743 1.00 94.81 88 VAL A N 1
ATOM 698 C CA . VAL A 1 88 ? 2.495 -3.155 -15.873 1.00 94.81 88 VAL A CA 1
ATOM 699 C C . VAL A 1 88 ? 2.714 -2.788 -14.407 1.00 94.81 88 VAL A C 1
ATOM 701 O O . VAL A 1 88 ? 1.787 -2.894 -13.606 1.00 94.81 88 VAL A O 1
ATOM 704 N N . MET A 1 89 ? 3.891 -2.268 -14.056 1.00 93.56 89 MET A N 1
ATOM 705 C CA . MET A 1 89 ? 4.219 -1.859 -12.688 1.00 93.56 89 MET A CA 1
ATOM 706 C C . MET A 1 89 ? 3.263 -0.776 -12.168 1.00 93.56 89 MET A C 1
ATOM 708 O O . MET A 1 89 ? 2.859 -0.802 -11.004 1.00 93.56 89 MET A O 1
ATOM 712 N N . GLN A 1 90 ? 2.863 0.172 -13.019 1.00 93.06 90 GLN A N 1
ATOM 713 C CA . GLN A 1 90 ? 1.894 1.208 -12.674 1.00 93.06 90 GLN A CA 1
ATOM 714 C C . GLN A 1 90 ? 0.508 0.610 -12.391 1.00 93.06 90 GLN A C 1
ATOM 716 O O . GLN A 1 90 ? -0.131 0.979 -11.400 1.00 93.06 90 GLN A O 1
ATOM 721 N N . ALA A 1 91 ? 0.056 -0.338 -13.216 1.00 94.12 91 ALA A N 1
ATOM 722 C CA . ALA A 1 91 ? -1.204 -1.045 -13.004 1.00 94.12 91 ALA A CA 1
ATOM 723 C C . ALA A 1 91 ? -1.184 -1.873 -11.707 1.00 94.12 91 ALA A C 1
ATOM 725 O O . ALA A 1 91 ? -2.144 -1.843 -10.930 1.00 94.12 91 ALA A O 1
ATOM 726 N N . GLU A 1 92 ? -0.077 -2.558 -11.424 1.00 93.06 92 GLU A N 1
ATOM 727 C CA . GLU A 1 92 ? 0.110 -3.293 -10.175 1.00 93.06 92 GLU A CA 1
ATOM 728 C C . GLU A 1 92 ? 0.105 -2.358 -8.959 1.00 93.06 92 GLU A C 1
ATOM 730 O O . GLU A 1 92 ? -0.598 -2.628 -7.984 1.00 93.06 92 GLU A O 1
ATOM 735 N N . CYS A 1 93 ? 0.802 -1.217 -9.026 1.00 94.69 93 CYS A N 1
ATOM 736 C CA . CYS A 1 93 ? 0.781 -0.207 -7.966 1.00 94.69 93 CYS A CA 1
ATOM 737 C C . CYS A 1 93 ? -0.642 0.298 -7.693 1.00 94.69 93 CYS A C 1
ATOM 739 O O . CYS A 1 93 ? -1.038 0.409 -6.532 1.00 94.69 93 CYS A O 1
ATOM 741 N N . ALA A 1 94 ? -1.429 0.569 -8.738 1.00 94.69 94 ALA A N 1
ATOM 742 C CA . ALA A 1 94 ? -2.820 0.995 -8.596 1.00 94.69 94 ALA A CA 1
ATOM 743 C C . ALA A 1 94 ? -3.695 -0.095 -7.949 1.00 94.69 94 ALA A C 1
ATOM 745 O O . ALA A 1 94 ? -4.512 0.191 -7.070 1.00 94.69 94 ALA A O 1
ATOM 746 N N . SER A 1 95 ? -3.495 -1.358 -8.334 1.00 95.38 95 SER A N 1
ATOM 747 C CA . SER A 1 95 ? -4.192 -2.506 -7.746 1.00 95.38 95 SER A CA 1
ATOM 748 C C . SER A 1 95 ? -3.871 -2.674 -6.255 1.00 95.38 95 SER A C 1
ATOM 750 O O . SER A 1 95 ? -4.775 -2.761 -5.418 1.00 95.38 95 SER A O 1
ATOM 752 N N . VAL A 1 96 ? -2.584 -2.643 -5.896 1.00 95.06 96 VAL A N 1
ATOM 753 C CA . VAL A 1 96 ? -2.123 -2.753 -4.504 1.00 95.06 96 VAL A CA 1
ATOM 754 C C . VAL A 1 96 ? -2.599 -1.560 -3.675 1.00 95.06 96 VAL A C 1
ATOM 756 O O . VAL A 1 96 ? -3.035 -1.741 -2.538 1.00 95.06 96 VAL A O 1
ATOM 759 N N . GLN A 1 97 ? -2.605 -0.354 -4.244 1.00 95.50 97 GLN A N 1
ATOM 760 C CA . GLN A 1 97 ? -3.151 0.832 -3.589 1.00 95.50 97 GLN A CA 1
ATOM 761 C C . GLN A 1 97 ? -4.642 0.670 -3.267 1.00 95.50 97 GLN A C 1
ATOM 763 O O . GLN A 1 97 ? -5.052 0.914 -2.133 1.00 95.50 97 GLN A O 1
ATOM 768 N N . LYS A 1 98 ? -5.445 0.163 -4.208 1.00 95.94 98 LYS A N 1
ATOM 769 C CA . LYS A 1 98 ? -6.861 -0.140 -3.956 1.00 95.94 98 LYS A CA 1
ATOM 770 C C . LYS A 1 98 ? -7.035 -1.190 -2.851 1.00 95.94 98 LYS A C 1
ATOM 772 O O . LYS A 1 98 ? -7.942 -1.092 -2.022 1.00 95.94 98 LYS A O 1
ATOM 777 N N . HIS A 1 99 ? -6.159 -2.195 -2.805 1.00 94.38 99 HIS A N 1
ATOM 778 C CA . HIS A 1 99 ? -6.170 -3.190 -1.732 1.00 94.38 99 HIS A CA 1
ATOM 779 C C . HIS A 1 99 ? -5.835 -2.571 -0.365 1.00 94.38 99 HIS A C 1
ATOM 781 O O . HIS A 1 99 ? -6.485 -2.885 0.637 1.00 94.38 99 HIS A O 1
ATOM 787 N N . LEU A 1 100 ? -4.864 -1.656 -0.327 1.00 95.56 100 LEU A N 1
ATOM 788 C CA . LEU A 1 100 ? -4.489 -0.910 0.871 1.00 95.56 100 LEU A CA 1
ATOM 789 C C . LEU A 1 100 ? -5.647 -0.042 1.382 1.00 95.56 100 LEU A C 1
ATOM 791 O O . LEU A 1 100 ? -5.928 -0.046 2.580 1.00 95.56 100 LEU A O 1
ATOM 795 N N . GLU A 1 101 ? -6.356 0.647 0.487 1.00 95.38 101 GLU A N 1
ATOM 796 C CA . GLU A 1 101 ? -7.542 1.449 0.815 1.00 95.38 101 GLU A CA 1
ATOM 797 C C . GLU A 1 101 ? -8.653 0.589 1.428 1.00 95.38 101 GLU A C 1
ATOM 799 O O . GLU A 1 101 ? -9.205 0.928 2.478 1.00 95.38 101 GLU A O 1
ATOM 804 N N . TYR A 1 102 ? -8.930 -0.577 0.838 1.00 95.56 102 TYR A N 1
ATOM 805 C CA . TYR A 1 102 ? -9.888 -1.533 1.394 1.00 95.56 102 TYR A CA 1
ATOM 806 C C . TYR A 1 102 ? -9.484 -2.006 2.800 1.00 95.56 102 TYR A C 1
ATOM 808 O O . TYR A 1 102 ? -10.305 -2.023 3.723 1.00 95.56 102 TYR A O 1
ATOM 816 N N . LYS A 1 103 ? -8.207 -2.360 2.994 1.00 92.81 103 LYS A N 1
ATOM 817 C CA . LYS A 1 103 ? -7.665 -2.755 4.303 1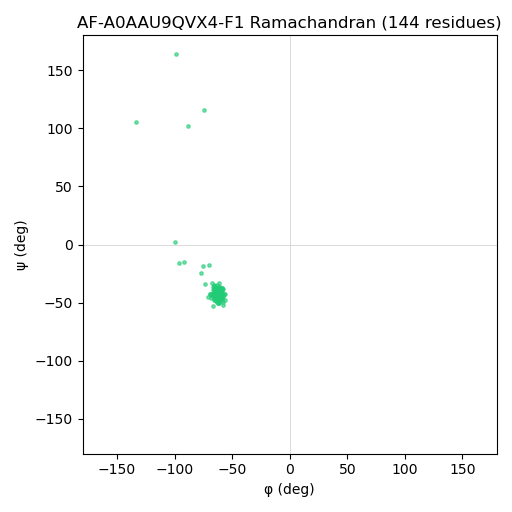.00 92.81 103 LYS A CA 1
ATOM 818 C C . LYS A 1 103 ? -7.781 -1.624 5.322 1.00 92.81 103 LYS A C 1
ATOM 820 O O . LYS A 1 103 ? -8.188 -1.862 6.459 1.00 92.81 103 LYS A O 1
ATOM 825 N N . HIS A 1 104 ? -7.494 -0.392 4.912 1.00 94.88 104 HIS A N 1
ATOM 826 C CA . HIS A 1 104 ? -7.642 0.789 5.752 1.00 94.88 104 HIS A CA 1
ATOM 827 C C . HIS A 1 104 ? -9.100 0.996 6.188 1.00 94.88 104 HIS A C 1
ATOM 829 O O . HIS A 1 104 ? -9.370 1.127 7.383 1.00 94.88 104 HIS A O 1
ATOM 835 N N . ALA A 1 105 ? -10.051 0.923 5.252 1.00 95.62 105 ALA A N 1
ATOM 836 C CA . ALA A 1 105 ? -11.480 1.011 5.550 1.00 95.62 105 ALA A CA 1
ATOM 837 C C . ALA A 1 105 ? -11.939 -0.094 6.519 1.00 95.62 105 ALA A C 1
ATOM 839 O O . ALA A 1 105 ? -12.729 0.155 7.433 1.00 95.62 105 ALA A O 1
ATOM 840 N N . ARG A 1 106 ? -11.402 -1.312 6.376 1.00 94.38 106 ARG A N 1
ATOM 841 C CA . ARG A 1 106 ? -11.695 -2.430 7.281 1.00 94.38 106 ARG A CA 1
ATOM 842 C C . ARG A 1 106 ? -11.193 -2.180 8.704 1.00 94.38 106 ARG A C 1
ATOM 844 O O . ARG A 1 106 ? -11.946 -2.419 9.648 1.00 94.38 106 ARG A O 1
ATOM 851 N N . VAL A 1 107 ? -9.971 -1.669 8.872 1.00 95.56 107 VAL A N 1
ATOM 852 C CA . VAL A 1 107 ? -9.430 -1.288 10.192 1.00 95.56 107 VAL A CA 1
ATOM 853 C C . VAL A 1 107 ? -10.291 -0.196 10.832 1.00 95.56 107 VAL A C 1
ATOM 855 O O . VAL A 1 107 ? -10.723 -0.355 11.972 1.00 95.56 107 VAL A O 1
ATOM 858 N N . GLN A 1 108 ? -10.642 0.854 10.082 1.00 95.75 108 GLN A N 1
ATOM 859 C CA . GLN A 1 108 ? -11.536 1.909 10.573 1.00 95.75 108 GLN A CA 1
ATOM 860 C C . GLN A 1 108 ? -12.918 1.369 10.983 1.00 95.75 108 GLN A C 1
ATOM 862 O O . GLN A 1 108 ? -13.502 1.807 11.977 1.00 95.75 108 GLN A O 1
ATOM 867 N N . GLY A 1 109 ? -13.461 0.406 10.235 1.00 95.38 109 GLY A N 1
ATOM 868 C CA . GLY A 1 109 ? -14.717 -0.259 10.578 1.00 95.38 109 GLY A CA 1
ATOM 869 C C . GLY A 1 109 ? -14.640 -1.000 11.915 1.00 95.38 109 GLY A C 1
ATOM 870 O O . GLY A 1 109 ? -15.549 -0.881 12.742 1.00 95.38 109 GLY A O 1
ATOM 871 N N . LEU A 1 110 ? -13.541 -1.722 12.156 1.00 94.56 110 LEU A N 1
ATOM 872 C CA . LEU A 1 110 ? -13.287 -2.403 13.429 1.00 94.56 110 LEU A CA 1
ATOM 873 C C . LEU A 1 110 ? -13.131 -1.407 14.587 1.00 94.56 110 LEU A C 1
ATOM 875 O O . LEU A 1 110 ? -13.664 -1.661 15.667 1.00 94.56 110 LEU A O 1
ATOM 879 N N . ASP A 1 111 ? -12.509 -0.251 14.351 1.00 94.69 111 ASP A N 1
ATOM 880 C CA . ASP A 1 111 ? -12.365 0.817 15.351 1.00 94.69 111 ASP A CA 1
ATOM 881 C C . ASP A 1 111 ? -13.711 1.368 15.797 1.00 94.69 111 ASP A C 1
ATOM 883 O O . ASP A 1 111 ? -14.006 1.405 16.993 1.00 94.69 111 ASP A O 1
ATOM 887 N N . LYS A 1 112 ? -14.591 1.664 14.837 1.00 95.69 112 LYS A N 1
ATOM 888 C CA . LYS A 1 112 ? -15.962 2.104 15.122 1.00 95.69 112 LYS A CA 1
ATOM 889 C C . LYS A 1 112 ? -16.769 1.051 15.885 1.00 95.69 112 LYS A C 1
ATOM 891 O O . LYS A 1 112 ? -17.661 1.387 16.663 1.00 95.69 112 LYS A O 1
ATOM 896 N N . VAL A 1 113 ? -16.537 -0.242 15.646 1.00 94.62 113 VAL A N 1
ATOM 897 C CA . VAL A 1 113 ? -17.195 -1.318 16.416 1.00 94.62 113 VAL A CA 1
ATOM 898 C C . VAL A 1 113 ? -16.650 -1.372 17.842 1.00 94.62 113 VAL A C 1
ATOM 900 O O . VAL A 1 113 ? -17.439 -1.444 18.786 1.00 94.62 113 VAL A O 1
ATOM 903 N N . LEU A 1 114 ? -15.328 -1.301 18.010 1.00 94.06 114 LEU A N 1
ATOM 904 C CA . LEU A 1 114 ? -14.681 -1.302 19.322 1.00 94.06 114 LEU A CA 1
ATOM 905 C C . LEU A 1 114 ? -15.142 -0.127 20.179 1.00 94.06 114 LEU A C 1
ATOM 907 O O . LEU A 1 114 ? -15.483 -0.324 21.344 1.00 94.06 114 LEU A O 1
ATOM 911 N N . GLU A 1 115 ? -15.200 1.068 19.601 1.00 95.25 115 GLU A N 1
ATOM 912 C CA . GLU A 1 115 ? -15.672 2.270 20.278 1.00 95.25 115 GLU A CA 1
ATOM 913 C C . GLU A 1 115 ? -17.131 2.127 20.729 1.00 95.25 115 GLU A C 1
ATOM 915 O O . GLU A 1 115 ? -17.435 2.269 21.915 1.00 95.25 115 GLU A O 1
ATOM 920 N N . ARG A 1 116 ? -18.031 1.715 19.823 1.00 95.12 116 ARG A N 1
ATOM 921 C CA . ARG A 1 116 ? -19.446 1.471 20.158 1.00 95.12 116 ARG A CA 1
ATOM 922 C C . ARG A 1 116 ? -19.610 0.466 21.296 1.00 95.12 116 ARG A C 1
ATOM 924 O O . ARG A 1 116 ? -20.441 0.657 22.184 1.00 95.12 116 ARG A O 1
ATOM 931 N N . TRP A 1 117 ? -18.836 -0.615 21.286 1.00 94.81 117 TRP A N 1
ATOM 932 C CA . TRP A 1 117 ? -18.922 -1.646 22.320 1.00 94.81 117 TRP A CA 1
ATOM 933 C C . TRP A 1 117 ? -18.319 -1.209 23.655 1.00 94.81 117 TRP A C 1
ATOM 935 O O . TRP A 1 117 ? -18.859 -1.591 24.694 1.00 94.81 117 TRP A O 1
ATOM 945 N N . ARG A 1 118 ? -17.258 -0.393 23.648 1.00 93.38 118 ARG A N 1
ATOM 946 C CA . ARG A 1 118 ? -16.719 0.239 24.862 1.00 93.38 118 ARG A CA 1
ATOM 947 C C . ARG A 1 118 ? -17.738 1.186 25.483 1.00 93.38 118 ARG A C 1
ATOM 949 O O . ARG A 1 118 ? -18.012 1.070 26.673 1.00 93.38 118 ARG A O 1
ATOM 956 N N . ASN A 1 119 ? -18.373 2.033 24.677 1.00 94.94 119 ASN A N 1
ATOM 957 C CA . ASN A 1 119 ? -19.406 2.955 25.151 1.00 94.94 119 ASN A CA 1
ATOM 958 C C . ASN A 1 119 ? -20.594 2.196 25.750 1.00 94.94 119 ASN A C 1
ATOM 960 O O . ASN A 1 119 ? -21.043 2.520 26.848 1.00 94.94 119 ASN A O 1
ATOM 964 N N . LYS A 1 120 ? -21.041 1.117 25.092 1.00 94.06 120 LYS A N 1
ATOM 965 C CA . LYS A 1 120 ? -22.089 0.244 25.634 1.00 94.06 120 LYS A CA 1
ATOM 966 C C . LYS A 1 120 ? -21.682 -0.393 26.966 1.00 94.06 120 LYS A C 1
ATOM 968 O O . LYS A 1 120 ? -22.480 -0.409 27.898 1.00 94.06 120 LYS A O 1
ATOM 973 N N . GLN A 1 121 ? -20.453 -0.901 27.072 1.00 92.44 121 GLN A N 1
ATOM 974 C CA . GLN A 1 121 ? -19.960 -1.497 28.314 1.00 92.44 121 GLN A CA 1
ATOM 975 C C . GLN A 1 121 ? -19.895 -0.466 29.449 1.00 92.44 121 GLN A C 1
ATOM 977 O O . GLN A 1 121 ? -20.308 -0.771 30.565 1.00 92.44 121 GLN A O 1
ATOM 982 N N . ASN A 1 122 ? -19.398 0.739 29.173 1.00 92.94 122 ASN A N 1
ATOM 983 C CA . ASN A 1 122 ? -19.306 1.812 30.161 1.00 92.94 122 ASN A CA 1
ATOM 984 C C . ASN A 1 122 ? -20.693 2.258 30.626 1.00 92.94 122 ASN A C 1
ATOM 986 O O . ASN A 1 122 ? -20.921 2.388 31.824 1.00 92.94 122 ASN A O 1
ATOM 990 N N . TYR A 1 123 ? -21.642 2.394 29.699 1.00 95.00 123 TYR A N 1
ATOM 991 C CA . TYR A 1 123 ? -23.031 2.690 30.030 1.00 95.00 123 TYR A CA 1
ATOM 992 C C . TYR A 1 123 ? -23.657 1.609 30.926 1.00 95.00 123 TYR A C 1
ATOM 994 O O . TYR A 1 123 ? -24.283 1.924 31.934 1.00 95.00 123 TYR A O 1
ATOM 1002 N N . GLU A 1 124 ? -23.456 0.325 30.610 1.00 93.81 124 GLU A N 1
ATOM 1003 C CA . GLU A 1 124 ? -23.956 -0.779 31.441 1.00 93.81 124 GLU A CA 1
ATOM 1004 C C . GLU A 1 124 ? -23.329 -0.797 32.844 1.00 93.81 124 GLU A C 1
ATOM 1006 O O . GLU A 1 124 ? -24.014 -1.154 33.804 1.00 93.81 124 GLU A O 1
ATOM 1011 N N . LYS A 1 125 ? -22.052 -0.416 32.980 1.00 93.44 125 LYS A N 1
ATOM 1012 C CA . LYS A 1 125 ? -21.388 -0.274 34.285 1.00 93.44 125 LYS A CA 1
ATOM 1013 C C . LYS A 1 125 ? -21.989 0.878 35.090 1.00 93.44 125 LYS A C 1
ATOM 1015 O O . LYS A 1 125 ? -22.474 0.635 36.191 1.00 93.44 125 LYS A O 1
ATOM 1020 N N . LEU A 1 126 ? -22.068 2.071 34.499 1.00 94.81 126 LEU A N 1
ATOM 1021 C CA . LEU A 1 126 ? -22.648 3.260 35.134 1.00 94.81 126 LEU A CA 1
ATOM 1022 C C . LEU A 1 126 ? -24.097 3.022 35.573 1.00 94.81 126 LEU A C 1
ATOM 1024 O O . LEU A 1 126 ? -24.471 3.355 36.691 1.00 94.81 126 LEU A O 1
ATOM 1028 N N . LYS A 1 127 ? -24.906 2.364 34.735 1.00 95.75 127 LYS A N 1
ATOM 1029 C CA . LYS A 1 127 ? -26.295 2.026 35.072 1.00 95.75 127 LYS A CA 1
ATOM 1030 C C . LYS A 1 127 ? -26.395 1.084 36.278 1.00 95.75 127 LYS A C 1
ATOM 1032 O O . LYS A 1 127 ? -27.310 1.218 37.087 1.00 95.75 127 LYS A O 1
ATOM 1037 N N . LYS A 1 128 ? -25.482 0.113 36.399 1.00 94.94 128 LYS A N 1
ATOM 1038 C CA . LYS A 1 128 ? -25.438 -0.802 37.553 1.00 94.94 128 LYS A CA 1
ATOM 1039 C C . LYS A 1 128 ? -25.004 -0.083 38.827 1.00 94.94 128 LYS A C 1
ATOM 1041 O O . LYS A 1 128 ? -25.605 -0.319 39.868 1.00 94.94 128 LYS A O 1
ATOM 1046 N N . GLU A 1 129 ? -24.002 0.785 38.736 1.00 94.50 129 GLU A N 1
ATOM 1047 C CA . GLU A 1 129 ? -23.531 1.606 39.858 1.00 94.50 129 GLU A CA 1
ATOM 1048 C C . GLU A 1 129 ? -24.623 2.562 40.346 1.00 94.50 129 GLU A C 1
ATOM 1050 O O . GLU A 1 129 ? -24.899 2.618 41.541 1.00 94.50 129 GLU A O 1
ATOM 1055 N N . GLN A 1 130 ? -25.317 3.234 39.424 1.00 94.69 130 GLN A N 1
ATOM 1056 C CA . GLN A 1 130 ? -26.442 4.108 39.749 1.00 94.69 130 GLN A CA 1
ATOM 1057 C C . GLN A 1 130 ? -27.557 3.346 40.474 1.00 94.69 130 GLN A C 1
ATOM 1059 O O . GLN A 1 130 ? -28.006 3.780 41.532 1.00 94.69 130 GLN A O 1
ATOM 1064 N N . LYS A 1 131 ? -27.954 2.173 39.960 1.00 95.69 131 LYS A N 1
ATOM 1065 C CA . LYS A 1 131 ? -28.970 1.336 40.609 1.00 95.69 131 LYS A CA 1
ATOM 1066 C C . LYS A 1 131 ? -28.545 0.906 42.018 1.00 95.69 131 LYS A C 1
ATOM 1068 O O . LYS A 1 131 ? -29.354 0.942 42.936 1.00 95.69 131 LYS A O 1
ATOM 1073 N N . LEU A 1 132 ? -27.278 0.531 42.205 1.00 95.19 132 LEU A N 1
ATOM 1074 C CA . LEU A 1 132 ? -26.744 0.167 43.520 1.00 95.19 132 LEU A CA 1
ATOM 1075 C C . LEU A 1 132 ? -26.861 1.335 44.514 1.00 95.19 132 LEU A C 1
ATOM 1077 O O . LEU A 1 132 ? -27.257 1.137 45.659 1.00 95.19 132 LEU A O 1
ATOM 1081 N N . ILE A 1 133 ? -26.539 2.554 44.075 1.00 94.75 133 ILE A N 1
ATOM 1082 C CA . ILE A 1 133 ? -26.672 3.767 44.890 1.00 94.75 133 ILE A CA 1
ATOM 1083 C C . ILE A 1 133 ? -28.143 4.018 45.247 1.00 94.75 133 ILE A C 1
ATOM 1085 O O . ILE A 1 133 ? -28.449 4.260 46.415 1.00 94.75 133 ILE A O 1
ATOM 1089 N N . GLU A 1 134 ? -29.057 3.911 44.279 1.00 94.81 134 GLU A N 1
ATOM 1090 C CA . GLU A 1 134 ? -30.503 4.038 44.508 1.00 94.81 134 GLU A CA 1
ATOM 1091 C C . GLU A 1 134 ? -31.010 3.006 45.528 1.00 94.81 134 GLU A C 1
ATOM 1093 O O . GLU A 1 134 ? -31.723 3.362 46.468 1.00 94.81 134 GLU A O 1
ATOM 1098 N N . ASP A 1 135 ? -30.589 1.745 45.414 1.00 94.38 135 ASP A N 1
ATOM 1099 C CA . ASP A 1 135 ? -30.951 0.676 46.351 1.00 94.38 135 ASP A CA 1
ATOM 1100 C C . ASP A 1 135 ? -30.417 0.956 47.777 1.00 94.38 135 ASP A C 1
ATOM 1102 O O . ASP A 1 135 ? -31.115 0.737 48.777 1.00 94.38 135 ASP A O 1
ATOM 1106 N N . ILE A 1 136 ? -29.205 1.514 47.902 1.00 94.38 136 ILE A N 1
ATOM 1107 C CA . ILE A 1 136 ? -28.630 1.946 49.189 1.00 94.38 136 ILE A CA 1
ATOM 1108 C C . ILE A 1 136 ? -29.437 3.106 49.791 1.00 94.38 136 ILE A C 1
ATOM 1110 O O . ILE A 1 136 ? -29.733 3.095 50.988 1.00 94.38 136 ILE A O 1
ATOM 1114 N N . ILE A 1 137 ? -29.819 4.101 48.992 1.00 93.56 137 ILE A N 1
ATOM 1115 C CA . ILE A 1 137 ? -30.630 5.235 49.457 1.00 93.56 137 ILE A CA 1
ATOM 1116 C C . ILE A 1 137 ? -32.009 4.747 49.918 1.00 93.56 137 ILE A C 1
ATOM 1118 O O . ILE A 1 137 ? -32.434 5.055 51.033 1.00 93.56 137 ILE A O 1
ATOM 1122 N N . ASN A 1 138 ? -32.673 3.921 49.108 1.00 93.19 138 ASN A N 1
ATOM 1123 C CA . ASN A 1 138 ? -33.995 3.377 49.406 1.00 93.19 138 ASN A CA 1
ATOM 1124 C C . ASN A 1 138 ? -33.998 2.515 50.674 1.00 93.19 138 ASN A C 1
ATOM 1126 O O . ASN A 1 138 ? -34.907 2.623 51.498 1.00 93.19 138 ASN A O 1
ATOM 1130 N N . SER A 1 139 ? -32.977 1.676 50.866 1.00 92.06 139 SER A N 1
ATOM 1131 C CA . SER A 1 139 ? -32.850 0.860 52.079 1.00 92.06 139 SER A CA 1
ATOM 1132 C C . SER A 1 139 ? -32.620 1.709 53.335 1.00 92.06 139 SER A C 1
ATOM 1134 O O . SER A 1 139 ? -33.207 1.420 54.379 1.00 92.06 139 SER A O 1
ATOM 1136 N N . ARG A 1 140 ? -31.836 2.793 53.240 1.00 8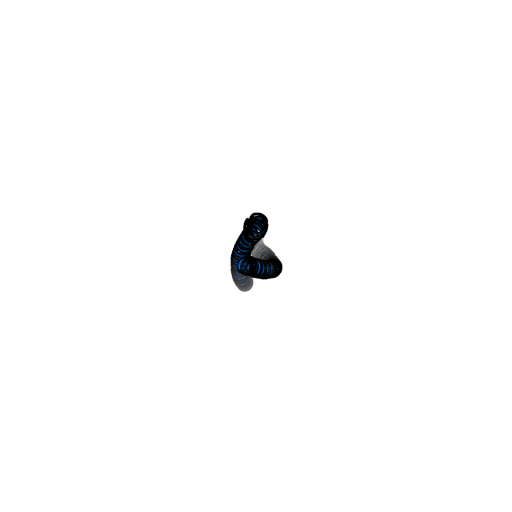9.00 140 ARG A N 1
ATOM 1137 C CA . ARG A 1 140 ? -31.654 3.758 54.338 1.00 89.00 140 ARG A CA 1
ATOM 1138 C C . ARG A 1 140 ? -32.939 4.514 54.668 1.00 89.00 140 ARG A C 1
ATOM 1140 O O . ARG A 1 140 ? -33.247 4.666 55.845 1.00 89.00 140 ARG A O 1
ATOM 1147 N N . LEU A 1 141 ? -33.693 4.956 53.661 1.00 88.00 141 LEU A N 1
ATOM 1148 C CA . LEU A 1 141 ? -34.977 5.637 53.864 1.00 88.00 141 LEU A CA 1
ATOM 1149 C C . LEU A 1 141 ? -36.001 4.715 54.536 1.00 88.00 141 LEU A C 1
ATOM 1151 O O . LEU A 1 141 ? -36.611 5.113 55.522 1.00 88.00 141 LEU A O 1
ATOM 1155 N N . LYS A 1 142 ? -36.125 3.460 54.082 1.00 84.19 142 LYS A N 1
ATOM 1156 C CA . LYS A 1 142 ? -37.026 2.470 54.701 1.00 84.19 142 LYS A CA 1
ATOM 1157 C C . LYS A 1 142 ? -36.706 2.206 56.176 1.00 84.19 142 LYS A C 1
ATOM 1159 O O . LYS A 1 142 ? -37.627 2.064 56.967 1.00 84.19 142 LYS A O 1
ATOM 1164 N N . ARG A 1 143 ? -35.423 2.181 56.560 1.00 76.25 143 ARG A N 1
ATOM 1165 C CA . ARG A 1 143 ? -34.997 2.024 57.967 1.00 76.25 143 ARG A CA 1
ATOM 1166 C C . ARG A 1 143 ? -35.279 3.238 58.856 1.00 76.25 143 ARG A C 1
ATOM 1168 O O . ARG A 1 143 ? -35.205 3.093 60.062 1.00 76.25 143 ARG A O 1
ATOM 1175 N N . LYS A 1 144 ? -35.522 4.421 58.284 1.00 70.44 144 LYS A N 1
ATOM 1176 C CA . LYS A 1 144 ? -35.789 5.665 59.030 1.00 70.44 144 LYS A CA 1
ATOM 1177 C C . LYS A 1 144 ? -37.279 5.912 59.293 1.00 70.44 144 LYS A C 1
ATOM 1179 O O . LYS A 1 144 ? -37.605 6.817 60.049 1.00 70.44 144 LYS A O 1
ATOM 1184 N N . ILE A 1 145 ? -38.149 5.188 58.587 1.00 60.66 145 ILE A N 1
ATOM 1185 C CA . ILE A 1 145 ? -39.615 5.312 58.650 1.00 60.66 145 ILE A CA 1
ATOM 1186 C C . ILE A 1 145 ? -40.220 4.261 59.609 1.00 60.66 145 ILE A C 1
ATOM 1188 O O . ILE A 1 145 ? -41.366 4.408 60.022 1.00 60.66 145 ILE A O 1
ATOM 1192 N N . LEU A 1 146 ? -39.446 3.229 59.969 1.00 5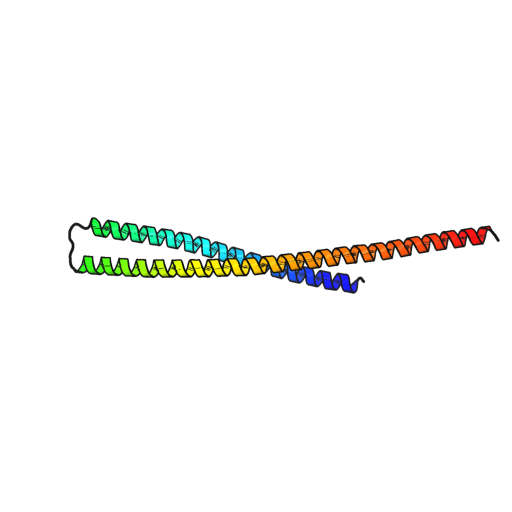0.66 146 LEU A N 1
ATOM 1193 C CA . LEU A 1 146 ? -39.712 2.285 61.064 1.00 50.66 146 LEU A CA 1
ATOM 1194 C C . LEU A 1 146 ? -39.072 2.797 62.357 1.00 50.66 146 LEU A C 1
ATOM 1196 O O . LEU A 1 146 ? -39.682 2.571 63.421 1.00 50.66 146 LEU A O 1
#

Secondary structure (DSSP, 8-state):
-HHHHHHHHHHHHHHHHHHHHHHHHHHHHHHHHHHHHHHHHHHHHHHHHHHHHHHH-S---HHHHHHHHHHHHHHHHHHHHHHHHHHHHHHHHHHHHHHHHHHHHHHHHHHHHHHHHHHHHHHHHHHHHHHHHHHHHHHHHHHHH-

pLDDT: mean 91.27, std 6.87, range [50.66, 96.38]